Protein AF-A0A9N9P0D8-F1 (afdb_monomer_lite)

Organism: NCBI:txid1348616

Foldseek 3Di:
DDPCVVPDDPPDDPVRVVVVVVVVVVVLLVVLQVVVVVQAQFKFKWAWQAADPVDNQKTWTATPVRAIEIEGFAWAFECEPPDCVVVLVVLVCQQVVVDDDPPDPPPPDPGDTDTDGHGWIWIWHFLDDPSRHTYTYTHYTYDPVSCVVSVRRVGGGDSDPCVVVVSVVVRVVRVD

Sequence (176 aa):
KTHAHRNYIDDIPRDVKIRRLNEIINSFHENAKIRYSQFIGKPQLVLIEGYSKRDSQRLKGISDGGHKIHFDDANVIDCIGVNNNNIDLMMKHLENSSKRNRFNNLFDISQKTTNMKSGDYVLVLPISTTGCSFDAIPLAKMSIAQFNNGKFSEYNINVGDNLHVFIDKYKNVNKI

Secondary structure (DSSP, 8-state):
--HHHHH----S-HHHHHHHHHHHHHHHHHHHHHHHHTTTTS-EEEEEEEEETTEEEEEEEEETT--EEEEE---EEE-TTS-THHHHHHHHHHHHTTS-----S-------EE---TT-EEEEEEEEE-SS-EEEEEEEE--HHHHHHTTGGG-----STTHHHHHHHHHHHTT-

Radius of gyration: 21.27 Å; chains: 1; bounding box: 63×40×57 Å

pLDDT: mean 81.15, std 17.62, range [29.14, 97.88]

Structure (mmCIF, N/CA/C/O backbone):
data_AF-A0A9N9P0D8-F1
#
_entry.id   AF-A0A9N9P0D8-F1
#
loop_
_atom_site.group_PDB
_atom_site.id
_atom_site.type_symbol
_atom_site.label_atom_id
_atom_site.label_alt_id
_atom_site.label_comp_id
_atom_site.label_asym_id
_atom_site.label_entity_id
_atom_site.label_seq_id
_atom_site.pdbx_PDB_ins_code
_atom_site.Cartn_x
_atom_site.Cartn_y
_atom_site.Cartn_z
_atom_site.occupancy
_atom_site.B_iso_or_equiv
_atom_site.auth_seq_id
_atom_site.auth_comp_id
_atom_site.auth_asym_id
_atom_site.auth_atom_id
_atom_site.pdbx_PDB_model_num
ATOM 1 N N . LYS A 1 1 ? 28.168 17.458 -19.787 1.00 60.97 1 LYS A N 1
ATOM 2 C CA . LYS A 1 1 ? 28.770 16.203 -20.318 1.00 60.97 1 LYS A CA 1
ATOM 3 C C . LYS A 1 1 ? 29.564 15.511 -19.217 1.00 60.97 1 LYS A C 1
ATOM 5 O O . LYS A 1 1 ? 30.423 16.168 -18.632 1.00 60.97 1 LYS A O 1
ATOM 10 N N . THR A 1 2 ? 29.251 14.244 -18.936 1.00 85.50 2 THR A N 1
ATOM 11 C CA . THR A 1 2 ? 29.893 13.404 -17.905 1.00 85.50 2 THR A CA 1
ATOM 12 C C . THR A 1 2 ? 31.316 12.990 -18.311 1.00 85.50 2 THR A C 1
ATOM 14 O O . THR A 1 2 ? 31.658 13.077 -19.490 1.00 85.50 2 THR A O 1
ATOM 17 N N . HIS A 1 3 ? 32.145 12.537 -17.359 1.00 87.06 3 HIS A N 1
ATOM 18 C CA . HIS A 1 3 ? 33.495 12.003 -17.632 1.00 87.06 3 HIS A CA 1
ATOM 19 C C . HIS A 1 3 ? 33.453 10.863 -18.658 1.00 87.06 3 HIS A C 1
ATOM 21 O O . HIS A 1 3 ? 34.233 10.851 -19.605 1.00 87.06 3 HIS A O 1
ATOM 27 N N . ALA A 1 4 ? 32.462 9.975 -18.537 1.00 83.62 4 ALA A N 1
ATOM 28 C CA . ALA A 1 4 ? 32.265 8.883 -19.478 1.00 83.62 4 ALA A CA 1
ATOM 29 C C . ALA A 1 4 ? 31.999 9.364 -20.913 1.00 83.62 4 ALA A C 1
ATOM 31 O O . ALA A 1 4 ? 32.589 8.845 -21.848 1.00 83.62 4 ALA A O 1
ATOM 32 N N . HIS A 1 5 ? 31.197 10.421 -21.085 1.00 80.88 5 HIS A N 1
ATOM 33 C CA . HIS A 1 5 ? 30.948 11.018 -22.402 1.00 80.88 5 HIS A CA 1
ATOM 34 C C . HIS A 1 5 ? 32.225 11.626 -23.020 1.00 80.88 5 HIS A C 1
ATOM 36 O O . HIS A 1 5 ? 32.317 11.764 -24.237 1.00 80.88 5 HIS A O 1
ATOM 42 N N . ARG A 1 6 ? 33.190 12.070 -22.207 1.00 87.12 6 ARG A N 1
ATOM 43 C CA . ARG A 1 6 ? 34.440 12.665 -22.712 1.00 87.12 6 ARG A CA 1
ATOM 44 C C . ARG A 1 6 ? 35.487 11.606 -23.058 1.00 87.12 6 ARG A C 1
ATOM 46 O O . ARG A 1 6 ? 36.233 11.815 -24.004 1.00 87.12 6 ARG A O 1
ATOM 53 N N . ASN A 1 7 ? 35.514 10.505 -22.304 1.00 87.38 7 ASN A N 1
ATOM 54 C CA . ASN A 1 7 ? 36.635 9.564 -22.298 1.00 87.38 7 ASN A CA 1
ATOM 55 C C . ASN A 1 7 ? 36.298 8.165 -22.838 1.00 87.38 7 ASN A C 1
ATOM 57 O O . ASN A 1 7 ? 37.217 7.376 -23.034 1.00 87.38 7 ASN A O 1
ATOM 61 N N . TYR A 1 8 ? 35.025 7.850 -23.098 1.00 86.44 8 TYR A N 1
ATOM 62 C CA . TYR A 1 8 ? 34.615 6.563 -23.664 1.00 86.44 8 TYR A CA 1
ATOM 63 C C . TYR A 1 8 ? 33.805 6.743 -24.948 1.00 86.44 8 TYR A C 1
ATOM 65 O O . TYR A 1 8 ? 32.951 7.626 -25.051 1.00 86.44 8 TYR A O 1
ATOM 73 N N . ILE A 1 9 ? 34.081 5.874 -25.920 1.00 84.31 9 ILE A N 1
ATOM 74 C CA . ILE A 1 9 ? 33.326 5.746 -27.167 1.00 84.31 9 ILE A CA 1
ATOM 75 C C . ILE A 1 9 ? 32.178 4.762 -26.905 1.00 84.31 9 ILE A C 1
ATOM 77 O O . ILE A 1 9 ? 32.413 3.683 -26.371 1.00 84.31 9 ILE A O 1
ATOM 81 N N . ASP A 1 10 ? 30.945 5.144 -27.245 1.00 83.88 10 ASP A N 1
ATOM 82 C CA . ASP A 1 10 ? 29.770 4.266 -27.146 1.00 83.88 10 ASP A CA 1
ATOM 83 C C . ASP A 1 10 ? 29.738 3.341 -28.367 1.00 83.88 10 ASP A C 1
ATOM 85 O O . ASP A 1 10 ? 29.397 3.760 -29.473 1.00 83.88 10 ASP A O 1
ATOM 89 N N . ASP A 1 11 ? 30.145 2.095 -28.163 1.00 88.06 11 ASP A N 1
ATOM 90 C CA . ASP A 1 11 ? 30.227 1.037 -29.170 1.00 88.06 11 ASP A CA 1
ATOM 91 C C . ASP A 1 11 ? 28.956 0.175 -29.231 1.00 88.06 11 ASP A C 1
ATOM 93 O O . ASP A 1 11 ? 28.881 -0.775 -30.012 1.00 88.06 11 ASP A O 1
ATOM 97 N N . ILE A 1 12 ? 27.931 0.501 -28.434 1.00 89.75 12 ILE A N 1
ATOM 98 C CA . ILE A 1 12 ? 26.711 -0.296 -28.331 1.00 89.75 12 ILE A CA 1
ATOM 99 C C . ILE A 1 12 ? 25.600 0.327 -29.189 1.00 89.75 12 ILE A C 1
ATOM 101 O O . ILE A 1 12 ? 25.134 1.441 -28.902 1.00 89.75 12 ILE A O 1
ATOM 105 N N . PRO A 1 13 ? 25.076 -0.411 -30.185 1.00 94.88 13 PRO A N 1
ATOM 106 C CA . PRO A 1 13 ? 23.921 0.010 -30.967 1.00 94.88 13 PRO A CA 1
ATOM 107 C C . PRO A 1 13 ? 22.694 0.368 -30.110 1.00 94.88 13 PRO A C 1
ATOM 109 O O . PRO A 1 13 ? 22.470 -0.156 -29.012 1.00 94.88 13 PRO A O 1
ATOM 112 N N . ARG A 1 14 ? 21.871 1.304 -30.600 1.00 92.94 14 ARG A N 1
ATOM 113 C CA . ARG A 1 14 ? 20.717 1.838 -29.852 1.00 92.94 14 ARG A CA 1
ATOM 114 C C . ARG A 1 14 ? 19.658 0.774 -29.556 1.00 92.94 14 ARG A C 1
ATOM 116 O O . ARG A 1 14 ? 19.102 0.765 -28.462 1.00 92.94 14 ARG A O 1
ATOM 123 N N . ASP A 1 15 ? 19.393 -0.106 -30.507 1.00 95.69 15 ASP A N 1
ATOM 124 C CA . ASP A 1 15 ? 18.479 -1.243 -30.387 1.00 95.69 15 ASP A CA 1
ATOM 125 C C . ASP A 1 15 ? 18.920 -2.217 -29.283 1.00 95.69 15 ASP A C 1
ATOM 127 O O . ASP A 1 15 ? 18.101 -2.609 -28.451 1.00 95.69 15 ASP A O 1
ATOM 131 N N . VAL A 1 16 ? 20.223 -2.512 -29.183 1.00 96.38 16 VAL A N 1
ATOM 132 C CA . VAL A 1 16 ? 20.783 -3.348 -28.108 1.00 96.38 16 VAL A CA 1
ATOM 133 C C . VAL A 1 16 ? 20.588 -2.689 -26.742 1.00 96.38 16 VAL A C 1
ATOM 135 O O . VAL A 1 16 ? 20.192 -3.363 -25.789 1.00 96.38 16 VAL A O 1
ATOM 138 N N . LYS A 1 17 ? 20.814 -1.372 -26.634 1.00 94.56 17 LYS A N 1
ATOM 139 C CA . LYS A 1 17 ? 20.576 -0.618 -25.389 1.00 94.56 17 LYS A CA 1
ATOM 140 C C . LYS A 1 17 ? 19.110 -0.662 -24.965 1.00 94.56 17 LYS A C 1
ATOM 142 O O . LYS A 1 17 ? 18.832 -0.919 -23.797 1.00 94.56 17 LYS A O 1
ATOM 147 N N . ILE A 1 18 ? 18.183 -0.454 -25.901 1.00 96.62 18 ILE A N 1
ATOM 148 C CA . ILE A 1 18 ? 16.739 -0.502 -25.626 1.00 96.62 18 ILE A CA 1
ATOM 149 C C . ILE A 1 18 ? 16.321 -1.908 -25.188 1.00 96.62 18 ILE A C 1
ATOM 151 O O . ILE A 1 18 ? 15.629 -2.046 -24.181 1.00 96.62 18 ILE A O 1
ATOM 155 N N . ARG A 1 19 ? 16.776 -2.955 -25.889 1.00 97.88 19 ARG A N 1
ATOM 156 C CA . ARG A 1 19 ? 16.477 -4.345 -25.521 1.00 97.88 19 ARG A CA 1
ATOM 157 C C . ARG A 1 19 ? 16.952 -4.668 -24.102 1.00 97.88 19 ARG A C 1
ATOM 159 O O . ARG A 1 19 ? 16.154 -5.135 -23.298 1.00 97.88 19 ARG A O 1
ATOM 166 N N . ARG A 1 20 ? 18.212 -4.357 -23.771 1.00 97.62 20 ARG A N 1
ATOM 167 C CA . ARG A 1 20 ? 18.775 -4.585 -22.425 1.00 97.62 20 ARG A CA 1
ATOM 168 C C . ARG A 1 20 ? 18.050 -3.786 -21.345 1.00 97.62 20 ARG A C 1
ATOM 170 O O . ARG A 1 20 ? 17.805 -4.304 -20.262 1.00 97.62 20 ARG A O 1
ATOM 177 N N . LEU A 1 21 ? 17.690 -2.534 -21.629 1.00 97.50 21 LEU A N 1
ATOM 178 C CA . LEU A 1 21 ? 16.912 -1.719 -20.698 1.00 97.50 21 LEU A CA 1
ATOM 179 C C . LEU A 1 21 ? 15.558 -2.374 -20.395 1.00 97.50 21 LEU A C 1
ATOM 181 O O . LEU A 1 21 ? 15.180 -2.468 -19.232 1.00 97.50 21 LEU A O 1
ATOM 185 N N . ASN A 1 22 ? 14.862 -2.868 -21.420 1.00 97.62 22 ASN A N 1
ATOM 186 C CA . ASN A 1 22 ? 13.591 -3.567 -21.239 1.00 97.62 22 ASN A CA 1
ATOM 187 C C . ASN A 1 22 ? 13.757 -4.860 -20.427 1.00 97.62 22 ASN A C 1
ATOM 189 O O . ASN A 1 22 ? 12.950 -5.118 -19.540 1.00 97.62 22 ASN A O 1
ATOM 193 N N . GLU A 1 23 ? 14.815 -5.641 -20.668 1.00 97.75 23 GLU A N 1
ATOM 194 C CA . GLU A 1 23 ? 15.136 -6.839 -19.872 1.00 97.75 23 GLU A CA 1
ATOM 195 C C . GLU A 1 23 ? 15.335 -6.499 -18.385 1.00 97.75 23 GLU A C 1
ATOM 197 O O . GLU A 1 23 ? 14.776 -7.167 -17.513 1.00 97.75 23 GLU A O 1
ATOM 202 N N . ILE A 1 24 ? 16.072 -5.422 -18.090 1.00 97.81 24 ILE A N 1
ATOM 203 C CA . ILE A 1 24 ? 16.292 -4.937 -16.720 1.00 97.81 24 ILE A CA 1
ATOM 204 C C . ILE A 1 24 ? 14.977 -4.475 -16.081 1.00 97.81 24 ILE A C 1
ATOM 206 O O . ILE A 1 24 ? 14.696 -4.839 -14.940 1.00 97.81 24 ILE A O 1
ATOM 210 N N . ILE A 1 25 ? 14.159 -3.698 -16.798 1.00 96.38 25 ILE A N 1
ATOM 211 C CA . ILE A 1 25 ? 12.862 -3.213 -16.299 1.00 96.38 25 ILE A CA 1
ATOM 212 C C . ILE A 1 25 ? 11.928 -4.387 -15.993 1.00 96.38 25 ILE A C 1
ATOM 214 O O . ILE A 1 25 ? 11.317 -4.419 -14.925 1.00 96.38 25 ILE A O 1
ATOM 218 N N . ASN A 1 26 ? 11.846 -5.366 -16.894 1.00 95.88 26 ASN A N 1
ATOM 219 C CA . ASN A 1 26 ? 11.017 -6.554 -16.705 1.00 95.88 26 ASN A CA 1
ATOM 220 C C . ASN A 1 26 ? 11.479 -7.350 -15.482 1.00 95.88 26 ASN A C 1
ATOM 222 O O . ASN A 1 26 ? 10.673 -7.633 -14.598 1.00 95.88 26 ASN A O 1
ATOM 226 N N . SER A 1 27 ? 12.788 -7.600 -15.374 1.00 97.00 27 SER A N 1
ATOM 227 C CA . SER A 1 27 ? 13.378 -8.285 -14.219 1.00 97.00 27 SER A CA 1
ATOM 228 C C . SER A 1 27 ? 13.083 -7.538 -12.914 1.00 97.00 27 SER A C 1
ATOM 230 O O . SER A 1 27 ? 12.755 -8.149 -11.896 1.00 97.00 27 SER A O 1
ATOM 232 N N . PHE A 1 28 ? 13.158 -6.204 -12.920 1.00 95.31 28 PHE A N 1
ATOM 233 C CA . PHE A 1 28 ? 12.814 -5.386 -11.759 1.00 95.31 28 PHE A CA 1
ATOM 234 C C . PHE A 1 28 ? 11.337 -5.535 -11.371 1.00 95.31 28 PHE A C 1
ATOM 236 O O . PHE A 1 28 ? 11.043 -5.761 -10.198 1.00 95.31 28 PHE A O 1
ATOM 243 N N . HIS A 1 29 ? 10.408 -5.461 -12.329 1.00 92.75 29 HIS A N 1
ATOM 244 C CA . HIS A 1 29 ? 8.974 -5.597 -12.055 1.00 92.75 29 HIS A CA 1
ATOM 245 C C . HIS A 1 29 ? 8.588 -6.992 -11.555 1.00 92.75 29 HIS A C 1
ATOM 247 O O . HIS A 1 29 ? 7.762 -7.099 -10.648 1.00 92.75 29 HIS A O 1
ATOM 253 N N . GLU A 1 30 ? 9.194 -8.053 -12.088 1.00 93.56 30 GLU A N 1
ATOM 254 C CA . GLU A 1 30 ? 8.983 -9.422 -11.602 1.00 93.56 30 GLU A CA 1
ATOM 255 C C . GLU A 1 30 ? 9.388 -9.554 -10.130 1.00 93.56 30 GLU A C 1
ATOM 257 O O . GLU A 1 30 ? 8.591 -9.983 -9.291 1.00 93.56 30 GLU A O 1
ATOM 262 N N . ASN A 1 31 ? 10.589 -9.085 -9.786 1.00 94.88 31 ASN A N 1
ATOM 263 C CA . ASN A 1 31 ? 11.081 -9.100 -8.409 1.00 94.88 31 ASN A CA 1
ATOM 264 C C . ASN A 1 31 ? 10.254 -8.199 -7.482 1.00 94.88 31 ASN A C 1
ATOM 266 O O . ASN A 1 31 ? 9.947 -8.582 -6.350 1.00 94.88 31 ASN A O 1
ATOM 270 N N . ALA A 1 32 ? 9.853 -7.016 -7.954 1.00 91.44 32 ALA A N 1
ATOM 271 C CA . ALA A 1 32 ? 8.987 -6.114 -7.206 1.00 91.44 32 ALA A CA 1
ATOM 272 C C . ALA A 1 32 ? 7.643 -6.783 -6.899 1.00 91.44 32 ALA A C 1
ATOM 274 O O . ALA A 1 32 ? 7.216 -6.788 -5.748 1.00 91.44 32 ALA A O 1
ATOM 275 N N . LYS A 1 33 ? 7.012 -7.436 -7.879 1.00 90.94 33 LYS A N 1
ATOM 276 C CA . LYS A 1 33 ? 5.742 -8.142 -7.680 1.00 90.94 33 LYS A CA 1
ATOM 277 C C . LYS A 1 33 ? 5.860 -9.255 -6.639 1.00 90.94 33 LYS A C 1
ATOM 279 O O . LYS A 1 33 ? 4.987 -9.360 -5.777 1.00 90.94 33 LYS A O 1
ATOM 284 N N . ILE A 1 34 ? 6.940 -10.040 -6.670 1.00 92.50 34 ILE A N 1
ATOM 285 C CA . ILE A 1 34 ? 7.213 -11.072 -5.656 1.00 92.50 34 ILE A CA 1
ATOM 286 C C . ILE A 1 34 ? 7.326 -10.430 -4.270 1.00 92.50 34 ILE A C 1
ATOM 288 O O . ILE A 1 34 ? 6.645 -10.856 -3.339 1.00 92.50 34 ILE A O 1
ATOM 292 N N . ARG A 1 35 ? 8.126 -9.366 -4.140 1.00 92.88 35 ARG A N 1
ATOM 293 C CA . ARG A 1 35 ? 8.325 -8.659 -2.868 1.00 92.88 35 ARG A CA 1
ATOM 294 C C . ARG A 1 35 ? 7.026 -8.070 -2.327 1.00 92.88 35 ARG A C 1
ATOM 296 O O . ARG A 1 35 ? 6.724 -8.249 -1.155 1.00 92.88 35 ARG A O 1
ATOM 303 N N . TYR A 1 36 ? 6.241 -7.401 -3.167 1.00 92.94 36 TYR A N 1
ATOM 304 C CA . TYR A 1 36 ? 4.953 -6.833 -2.769 1.00 92.94 36 TYR A CA 1
ATOM 305 C C . TYR A 1 36 ? 3.980 -7.927 -2.321 1.00 92.94 36 TYR A C 1
ATOM 307 O O . TYR A 1 36 ? 3.316 -7.777 -1.300 1.00 92.94 36 TYR A O 1
ATOM 315 N N . SER A 1 37 ? 3.949 -9.067 -3.013 1.00 90.38 37 SER A N 1
ATOM 316 C CA . SER A 1 37 ? 3.062 -10.183 -2.658 1.00 90.38 37 SER A CA 1
ATOM 317 C C . SER A 1 37 ? 3.320 -10.729 -1.244 1.00 90.38 37 SER A C 1
ATOM 319 O O . SER A 1 37 ? 2.391 -11.207 -0.606 1.00 90.38 37 SER A O 1
ATOM 321 N N . GLN A 1 38 ? 4.538 -10.590 -0.703 1.00 91.62 38 GLN A N 1
ATOM 322 C CA . GLN A 1 38 ? 4.882 -11.006 0.669 1.00 91.62 38 GLN A CA 1
ATOM 323 C C . GLN A 1 38 ? 4.268 -10.130 1.775 1.00 91.62 38 GLN A C 1
ATOM 325 O O . GLN A 1 38 ? 4.361 -10.487 2.955 1.00 91.62 38 GLN A O 1
ATOM 330 N N . PHE A 1 39 ? 3.708 -8.973 1.416 1.00 91.88 39 PHE A N 1
ATOM 331 C CA . PHE A 1 39 ? 3.036 -8.055 2.338 1.00 91.88 39 PHE A CA 1
ATOM 332 C C . PHE A 1 39 ? 1.515 -8.225 2.355 1.00 91.88 39 PHE A C 1
ATOM 334 O O . PHE A 1 39 ? 0.860 -7.672 3.237 1.00 91.88 39 PHE A O 1
ATOM 341 N N . ILE A 1 40 ? 0.948 -8.979 1.409 1.00 90.88 40 ILE A N 1
ATOM 342 C CA . ILE A 1 40 ? -0.470 -9.343 1.449 1.00 90.88 40 ILE A CA 1
ATOM 343 C C . ILE A 1 40 ? -0.719 -10.157 2.722 1.00 90.88 40 ILE A C 1
ATOM 345 O O . ILE A 1 40 ? 0.070 -11.039 3.058 1.00 90.88 40 ILE A O 1
ATOM 349 N N . GLY A 1 41 ? -1.787 -9.827 3.449 1.00 88.81 41 GLY A N 1
ATOM 350 C CA . GLY A 1 41 ? -2.128 -10.481 4.714 1.00 88.81 41 GLY A CA 1
ATOM 351 C C . GLY A 1 41 ? -1.362 -9.972 5.937 1.00 88.81 41 GLY A C 1
ATOM 352 O O . GLY A 1 41 ? -1.717 -10.327 7.058 1.00 88.81 41 GLY A O 1
ATOM 353 N N . LYS A 1 42 ? -0.360 -9.103 5.765 1.00 91.94 42 LYS A N 1
ATOM 354 C CA . LYS A 1 42 ? 0.378 -8.498 6.882 1.00 91.94 42 LYS A CA 1
ATOM 355 C C . LYS A 1 42 ? -0.173 -7.110 7.196 1.00 91.94 42 LYS A C 1
ATOM 357 O O . LYS A 1 42 ? -0.079 -6.238 6.330 1.00 91.94 42 LYS A O 1
ATOM 362 N N . PRO A 1 43 ? -0.727 -6.869 8.397 1.00 92.50 43 PRO A N 1
ATOM 363 C CA . PRO A 1 43 ? -1.227 -5.551 8.764 1.00 92.50 43 PRO A CA 1
ATOM 364 C C . PRO A 1 43 ? -0.135 -4.477 8.671 1.00 92.50 43 PRO A C 1
ATOM 366 O O . PRO A 1 43 ? 0.999 -4.682 9.107 1.00 92.50 43 PRO A O 1
ATOM 369 N N . GLN A 1 44 ? -0.484 -3.318 8.116 1.00 95.00 44 GLN A N 1
ATOM 370 C CA . GLN A 1 44 ? 0.415 -2.172 7.987 1.00 95.00 44 GLN A CA 1
ATOM 371 C C . GLN A 1 44 ? -0.210 -0.923 8.588 1.00 95.00 44 GLN A C 1
ATOM 373 O O . GLN A 1 44 ? -1.408 -0.678 8.440 1.00 95.00 44 GLN A O 1
ATOM 378 N N . LEU A 1 45 ? 0.619 -0.106 9.230 1.00 96.06 45 LEU A N 1
ATOM 379 C CA . LEU A 1 45 ? 0.221 1.232 9.631 1.00 96.06 45 LEU A CA 1
ATOM 380 C C . LEU A 1 45 ? 0.406 2.191 8.459 1.00 96.06 45 LEU A C 1
ATOM 382 O O . LEU A 1 45 ? 1.468 2.224 7.836 1.00 96.06 45 LEU A O 1
ATOM 386 N N . VAL A 1 46 ? -0.620 2.987 8.184 1.00 97.25 46 VAL A N 1
ATOM 387 C CA . VAL A 1 46 ? -0.651 3.906 7.050 1.00 97.25 46 VAL A CA 1
ATOM 388 C C . VAL A 1 46 ? -0.992 5.306 7.508 1.00 97.25 46 VAL A C 1
ATOM 390 O O . VAL A 1 46 ? -1.984 5.509 8.204 1.00 97.25 46 VAL A O 1
ATOM 393 N N . LEU A 1 47 ? -0.190 6.273 7.070 1.00 97.88 47 LEU A N 1
ATOM 394 C CA . LEU A 1 47 ? -0.523 7.687 7.168 1.00 97.88 47 LEU A CA 1
ATOM 395 C C . LEU A 1 47 ? -1.408 8.080 5.986 1.00 97.88 47 LEU A C 1
ATOM 397 O O . LEU A 1 47 ? -1.013 7.918 4.828 1.00 97.88 47 LEU A O 1
ATOM 401 N N . ILE A 1 48 ? -2.587 8.626 6.271 1.00 97.69 48 ILE A N 1
ATOM 402 C CA . ILE A 1 48 ? -3.515 9.086 5.237 1.00 97.69 48 ILE A CA 1
ATOM 403 C C . ILE A 1 48 ? -3.027 10.406 4.651 1.00 97.69 48 ILE A C 1
ATOM 405 O O . ILE A 1 48 ? -2.887 11.400 5.362 1.00 97.69 48 ILE A O 1
ATOM 409 N N . GLU A 1 49 ? -2.844 10.435 3.334 1.00 96.62 49 GLU A N 1
ATOM 410 C CA . GLU A 1 49 ? -2.497 11.654 2.594 1.00 96.62 49 GLU A CA 1
ATOM 411 C C . GLU A 1 49 ? -3.725 12.381 2.026 1.00 96.62 49 GLU A C 1
ATOM 413 O O . GLU A 1 49 ? -3.638 13.549 1.657 1.00 96.62 49 GLU A O 1
ATOM 418 N N . GLY A 1 50 ? -4.850 11.678 1.874 1.00 96.38 50 GLY A N 1
ATOM 419 C CA . GLY A 1 50 ? -6.103 12.214 1.343 1.00 96.38 50 GLY A CA 1
ATOM 420 C C . GLY A 1 50 ? -6.776 11.253 0.369 1.00 96.38 50 GLY A C 1
ATOM 421 O O . GLY A 1 50 ? -6.463 10.066 0.343 1.00 96.38 50 GLY A O 1
ATOM 422 N N . TYR A 1 51 ? -7.689 11.764 -0.451 1.00 96.38 51 TYR A N 1
ATOM 423 C CA . TYR A 1 51 ? -8.410 10.956 -1.436 1.00 96.38 51 TYR A CA 1
ATOM 424 C C . TYR A 1 51 ? -7.548 10.591 -2.651 1.00 96.38 51 TYR A C 1
ATOM 426 O O . TYR A 1 51 ? -6.616 11.307 -3.044 1.00 96.38 51 TYR A O 1
ATOM 434 N N . SER A 1 52 ? -7.864 9.456 -3.266 1.00 92.44 52 SER A N 1
ATOM 435 C CA . SER A 1 52 ? -7.276 9.040 -4.531 1.00 92.44 52 SER A CA 1
ATOM 436 C C . SER A 1 52 ? -7.684 10.008 -5.639 1.00 92.44 52 SER A C 1
ATOM 438 O O . SER A 1 52 ? -8.848 10.362 -5.792 1.00 92.44 52 SER A O 1
ATOM 440 N N . LYS A 1 53 ? -6.727 10.397 -6.490 1.00 90.31 53 LYS A N 1
ATOM 441 C CA . LYS A 1 53 ? -7.010 11.269 -7.647 1.00 90.31 53 LYS A CA 1
ATOM 442 C C . LYS A 1 53 ? -7.985 10.643 -8.649 1.00 90.31 53 LYS A C 1
ATOM 444 O O . LYS A 1 53 ? -8.559 11.360 -9.457 1.00 90.31 53 LYS A O 1
ATOM 449 N N . ARG A 1 54 ? -8.084 9.311 -8.657 1.00 88.38 54 ARG A N 1
ATOM 450 C CA . ARG A 1 54 ? -8.901 8.546 -9.610 1.00 88.38 54 ARG A CA 1
ATOM 451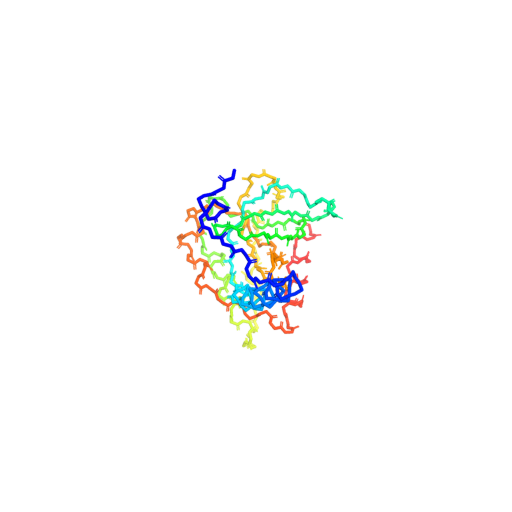 C C . ARG A 1 54 ? -10.278 8.190 -9.058 1.00 88.38 54 ARG A C 1
ATOM 453 O O . ARG A 1 54 ? -11.143 7.839 -9.846 1.00 88.38 54 ARG A O 1
ATOM 460 N N . ASP A 1 55 ? -10.448 8.246 -7.739 1.00 90.25 55 ASP A N 1
ATOM 461 C CA . ASP A 1 55 ? -11.662 7.807 -7.061 1.00 90.25 55 ASP A CA 1
ATOM 462 C C . ASP A 1 55 ? -11.837 8.580 -5.749 1.00 90.25 55 ASP A C 1
ATOM 464 O O . ASP A 1 55 ? -11.050 8.431 -4.813 1.00 90.25 55 ASP A O 1
ATOM 468 N N . SER A 1 56 ? -12.872 9.417 -5.691 1.00 90.62 56 SER A N 1
ATOM 469 C CA . SER A 1 56 ? -13.184 10.242 -4.525 1.00 90.62 56 SER A CA 1
ATOM 470 C C . SER A 1 56 ? -13.794 9.458 -3.363 1.00 90.62 56 SER A C 1
ATOM 472 O O . SER A 1 56 ? -13.938 10.023 -2.289 1.00 90.62 56 SER A O 1
ATOM 474 N N . GLN A 1 57 ? -14.166 8.189 -3.553 1.00 90.12 57 GLN A N 1
ATOM 475 C CA . GLN A 1 57 ? -14.662 7.314 -2.483 1.00 90.12 57 GLN A CA 1
ATOM 476 C C . GLN A 1 57 ? -13.542 6.514 -1.815 1.00 90.12 57 GLN A C 1
ATOM 478 O O . GLN A 1 57 ? -13.783 5.749 -0.881 1.00 90.12 57 GLN A O 1
ATOM 483 N N . ARG A 1 58 ? -12.305 6.668 -2.296 1.00 93.38 58 ARG A N 1
ATOM 484 C CA . ARG A 1 58 ? -11.155 5.919 -1.806 1.00 93.38 58 ARG A CA 1
ATOM 485 C C . ARG A 1 58 ? -10.086 6.845 -1.271 1.00 93.38 58 ARG A C 1
ATOM 487 O O . ARG A 1 58 ? -9.691 7.818 -1.915 1.00 93.38 58 ARG A O 1
ATOM 494 N N . LEU A 1 59 ? -9.567 6.496 -0.107 1.00 96.19 59 LEU A N 1
ATOM 495 C CA . LEU A 1 59 ? -8.423 7.146 0.502 1.00 96.19 59 LEU A CA 1
ATOM 496 C C . LEU A 1 59 ? -7.126 6.526 -0.018 1.00 96.19 59 LEU A C 1
ATOM 498 O O . LEU A 1 59 ? -7.069 5.372 -0.457 1.00 96.19 59 LEU A O 1
ATOM 502 N N . LYS A 1 60 ? -6.067 7.327 0.024 1.00 96.94 60 LYS A N 1
ATOM 503 C CA . LYS A 1 60 ? -4.695 6.911 -0.227 1.00 96.94 60 LYS A CA 1
ATOM 504 C C . LYS A 1 60 ? -3.804 7.300 0.944 1.00 96.94 60 LYS A C 1
ATOM 506 O O . LYS A 1 60 ? -3.980 8.344 1.579 1.00 96.94 60 LYS A O 1
ATOM 511 N N . GLY A 1 61 ? -2.796 6.479 1.173 1.00 97.12 61 GLY A N 1
ATOM 512 C CA . GLY A 1 61 ? -1.783 6.743 2.174 1.00 97.12 61 GLY A CA 1
ATOM 513 C C . GLY A 1 61 ? -0.475 6.033 1.881 1.00 97.12 61 GLY A C 1
ATOM 514 O O . GLY A 1 61 ? -0.349 5.291 0.897 1.00 97.12 61 GLY A O 1
ATOM 515 N N . ILE A 1 62 ? 0.495 6.288 2.751 1.00 97.25 62 ILE A N 1
ATOM 516 C CA . ILE A 1 62 ? 1.824 5.692 2.690 1.00 97.25 62 ILE A CA 1
ATOM 517 C C . ILE A 1 62 ? 2.110 4.896 3.963 1.00 97.25 62 ILE A C 1
ATOM 519 O O . ILE A 1 62 ? 1.788 5.340 5.068 1.00 97.25 62 ILE A O 1
ATOM 523 N N . SER A 1 63 ? 2.682 3.704 3.799 1.00 96.06 63 SER A N 1
ATOM 524 C CA . SER A 1 63 ? 3.180 2.913 4.924 1.00 96.06 63 SER A CA 1
ATOM 525 C C . SER A 1 63 ? 4.545 3.419 5.403 1.00 96.06 63 SER A C 1
ATOM 527 O O . SER A 1 63 ? 5.218 4.190 4.718 1.00 96.06 63 SER A O 1
ATOM 529 N N . ASP A 1 64 ? 4.994 2.917 6.549 1.00 92.38 64 ASP A N 1
ATOM 530 C CA . ASP A 1 64 ? 6.359 3.093 7.066 1.00 92.38 64 ASP A CA 1
ATOM 531 C C . ASP A 1 64 ? 7.462 2.726 6.049 1.00 92.38 64 ASP A C 1
ATOM 533 O O . ASP A 1 64 ? 8.440 3.452 5.887 1.00 92.38 64 ASP A O 1
ATOM 537 N N . GLY A 1 65 ? 7.277 1.635 5.305 1.00 90.56 65 GLY A N 1
ATOM 538 C CA . GLY A 1 65 ? 8.153 1.183 4.223 1.00 90.56 65 GLY A CA 1
ATOM 539 C C . GLY A 1 65 ? 8.036 1.981 2.920 1.00 90.56 65 GLY A C 1
ATOM 540 O O . GLY A 1 65 ? 8.644 1.600 1.921 1.00 90.56 65 GLY A O 1
ATOM 541 N N . GLY A 1 66 ? 7.248 3.058 2.890 1.00 94.62 66 GLY A N 1
ATOM 542 C CA . GLY A 1 66 ? 7.052 3.884 1.699 1.00 94.62 66 GLY A CA 1
ATOM 543 C C . GLY A 1 66 ? 6.085 3.287 0.670 1.00 94.62 66 GLY A C 1
ATOM 544 O O . GLY A 1 66 ? 6.019 3.768 -0.464 1.00 94.62 66 GLY A O 1
ATOM 545 N N . HIS A 1 67 ? 5.336 2.238 1.024 1.00 95.19 67 HIS A N 1
ATOM 546 C CA . HIS A 1 67 ? 4.405 1.603 0.097 1.00 95.19 67 HIS A CA 1
ATOM 547 C C . HIS A 1 67 ? 3.133 2.432 -0.057 1.00 95.19 67 HIS A C 1
ATOM 549 O O . HIS A 1 67 ? 2.544 2.885 0.923 1.00 95.19 67 HIS A O 1
ATOM 555 N N . LYS A 1 68 ? 2.674 2.587 -1.302 1.00 96.19 68 LYS A N 1
ATOM 556 C CA . LYS A 1 68 ? 1.409 3.261 -1.610 1.00 96.19 68 LYS A CA 1
ATOM 557 C C . LYS A 1 68 ? 0.247 2.315 -1.375 1.00 96.19 68 LYS A C 1
ATOM 559 O O . LYS A 1 68 ? 0.209 1.237 -1.971 1.00 96.19 68 LYS A O 1
ATOM 564 N N . ILE A 1 69 ? -0.714 2.739 -0.568 1.00 96.75 69 ILE A N 1
ATOM 565 C CA . ILE A 1 69 ? -1.863 1.918 -0.199 1.00 96.75 69 ILE A CA 1
ATOM 566 C C . ILE A 1 69 ? -3.142 2.706 -0.461 1.00 96.75 69 ILE A C 1
ATOM 568 O O . ILE A 1 69 ? -3.228 3.888 -0.130 1.00 96.75 69 ILE A O 1
ATOM 572 N N . HIS A 1 70 ? -4.117 2.050 -1.083 1.00 95.31 70 HIS A N 1
ATOM 573 C CA . HIS A 1 70 ? -5.438 2.601 -1.362 1.00 95.31 70 HIS A CA 1
ATOM 574 C C . HIS A 1 70 ? -6.486 1.746 -0.665 1.00 95.31 70 HIS A C 1
ATOM 576 O O . HIS A 1 70 ? -6.369 0.524 -0.666 1.00 95.31 70 HIS A O 1
ATOM 582 N N . PHE A 1 71 ? -7.523 2.373 -0.129 1.00 93.44 71 PHE A N 1
ATOM 583 C CA . PHE A 1 71 ? -8.601 1.684 0.577 1.00 93.44 71 PHE A CA 1
ATOM 584 C C . PHE A 1 71 ? -9.881 2.521 0.553 1.00 93.44 71 PHE A C 1
ATOM 586 O O . PHE A 1 71 ? -9.833 3.721 0.279 1.00 93.44 71 PHE A O 1
ATOM 593 N N . ASP A 1 72 ? -11.020 1.881 0.801 1.00 91.50 72 ASP A N 1
ATOM 594 C CA . ASP A 1 72 ? -12.324 2.551 0.834 1.00 91.50 72 ASP A CA 1
ATOM 595 C C . ASP A 1 72 ? -12.389 3.561 1.990 1.00 91.50 72 ASP A C 1
ATOM 597 O O . ASP A 1 72 ? -11.889 3.295 3.087 1.00 91.50 72 ASP A O 1
ATOM 601 N N . ASP A 1 73 ? -13.021 4.711 1.759 1.00 91.12 73 ASP A N 1
ATOM 602 C CA . ASP A 1 73 ? -13.372 5.628 2.840 1.00 91.12 73 ASP A CA 1
ATOM 603 C C . ASP A 1 73 ? -14.563 5.061 3.624 1.00 91.12 73 ASP A C 1
ATOM 605 O O . ASP A 1 73 ? -15.707 5.068 3.166 1.00 91.12 73 ASP A O 1
ATOM 609 N N . ALA A 1 74 ? -14.273 4.487 4.788 1.00 87.25 74 ALA A N 1
ATOM 610 C CA . ALA A 1 74 ? -15.243 3.810 5.634 1.00 87.25 74 ALA A CA 1
ATOM 611 C C . ALA A 1 74 ? -15.027 4.165 7.107 1.00 87.25 74 ALA A C 1
ATOM 613 O O . ALA A 1 74 ? -13.927 4.520 7.535 1.00 87.25 74 ALA A O 1
ATOM 614 N N . ASN A 1 75 ? -16.080 4.012 7.909 1.00 87.31 75 ASN A N 1
ATOM 615 C CA . ASN A 1 75 ? -15.948 4.105 9.356 1.00 87.31 75 ASN A CA 1
ATOM 616 C C . ASN A 1 75 ? -15.133 2.923 9.883 1.00 87.31 75 ASN A C 1
ATOM 618 O O . ASN A 1 75 ? -15.397 1.763 9.553 1.00 87.31 75 ASN A O 1
ATOM 622 N N . VAL A 1 76 ? -14.166 3.239 10.737 1.00 86.12 76 VAL A N 1
ATOM 623 C CA . VAL A 1 76 ? -13.286 2.268 11.385 1.00 86.12 76 VAL A CA 1
ATOM 624 C C . VAL A 1 76 ? -13.380 2.389 12.893 1.00 86.12 76 VAL A C 1
ATOM 626 O O . VAL A 1 76 ? -13.931 3.352 13.429 1.00 86.12 76 VAL A O 1
ATOM 629 N N . ILE A 1 77 ? -12.816 1.411 13.588 1.00 85.81 77 ILE A N 1
ATOM 630 C CA . ILE A 1 77 ? -12.746 1.417 15.044 1.00 85.81 77 ILE A CA 1
ATOM 631 C C . ILE A 1 77 ? -11.801 2.539 15.503 1.00 85.81 77 ILE A C 1
ATOM 633 O O . ILE A 1 77 ? -10.667 2.631 15.024 1.00 85.81 77 ILE A O 1
ATOM 637 N N . ASP A 1 78 ? -12.233 3.367 16.458 1.00 85.69 78 ASP A N 1
ATOM 638 C CA . ASP A 1 78 ? -11.344 4.311 17.136 1.00 85.69 78 ASP A CA 1
ATOM 639 C C . ASP A 1 78 ? -10.587 3.601 18.256 1.00 85.69 78 ASP A C 1
ATOM 641 O O . ASP A 1 78 ? -11.171 3.190 19.260 1.00 85.69 78 ASP A O 1
ATOM 645 N N . CYS A 1 79 ? -9.283 3.421 18.079 1.00 80.81 79 CYS A N 1
ATOM 646 C CA . CYS A 1 79 ? -8.440 2.783 19.084 1.00 80.81 79 CYS A CA 1
ATOM 647 C C . CYS A 1 79 ? -7.522 3.773 19.790 1.00 80.81 79 CYS A C 1
ATOM 649 O O . CYS A 1 79 ? -6.744 3.361 20.648 1.00 80.81 79 CYS A O 1
ATOM 651 N N . ILE A 1 80 ? -7.585 5.066 19.473 1.00 79.06 80 ILE A N 1
ATOM 652 C CA . ILE A 1 80 ? -6.700 6.069 20.065 1.00 79.06 80 ILE A CA 1
ATOM 653 C C . ILE A 1 80 ? -6.969 6.154 21.576 1.00 79.06 80 ILE A C 1
ATOM 655 O O . ILE A 1 80 ? -8.080 6.439 22.010 1.00 79.06 80 ILE A O 1
ATOM 659 N N . GLY A 1 81 ? -5.943 5.888 22.392 1.00 68.50 81 GLY A N 1
ATOM 660 C CA . GLY A 1 81 ? -6.043 5.949 23.857 1.00 68.50 81 GLY A CA 1
ATOM 661 C C . GLY A 1 81 ? -6.756 4.762 24.524 1.00 68.50 81 GLY A C 1
ATOM 662 O O . GLY A 1 81 ? -6.961 4.792 25.735 1.00 68.50 81 GLY A O 1
ATOM 663 N N . VAL A 1 82 ? -7.113 3.715 23.772 1.00 69.44 82 VAL A N 1
ATOM 664 C CA . VAL A 1 82 ? -7.727 2.485 24.301 1.00 69.44 82 VAL A CA 1
ATOM 665 C C . VAL A 1 82 ? -6.653 1.414 24.537 1.00 69.44 82 VAL A C 1
ATOM 667 O O . VAL A 1 82 ? -5.713 1.282 23.751 1.00 69.44 82 VAL A O 1
ATOM 670 N N . ASN A 1 83 ? -6.795 0.626 25.610 1.00 63.50 83 ASN A N 1
ATOM 671 C CA . ASN A 1 83 ? -5.923 -0.522 25.880 1.00 63.50 83 ASN A CA 1
ATOM 672 C C . ASN A 1 83 ? -6.104 -1.608 24.798 1.00 63.50 83 ASN A C 1
ATOM 674 O O . ASN A 1 83 ? -7.219 -2.053 24.528 1.00 63.50 83 ASN A O 1
ATOM 678 N N . ASN A 1 84 ? -4.992 -2.053 24.204 1.00 62.59 84 ASN A N 1
ATOM 679 C CA . ASN A 1 84 ? -4.901 -2.829 22.953 1.00 62.59 84 ASN A CA 1
ATOM 680 C C . ASN A 1 84 ? -5.549 -4.238 22.946 1.00 62.59 84 ASN A C 1
ATOM 682 O O . ASN A 1 84 ? -5.518 -4.910 21.914 1.00 62.59 84 ASN A O 1
ATOM 686 N N . ASN A 1 85 ? -6.138 -4.703 24.052 1.00 63.44 85 ASN A N 1
ATOM 687 C CA . ASN A 1 85 ? -6.542 -6.106 24.232 1.00 63.44 85 ASN A CA 1
ATOM 688 C C . ASN A 1 85 ? -7.571 -6.590 23.191 1.00 63.44 85 ASN A C 1
ATOM 690 O O . ASN A 1 85 ? -7.511 -7.736 22.750 1.00 63.44 85 ASN A O 1
ATOM 694 N N . ASN A 1 86 ? -8.491 -5.722 22.759 1.00 66.62 86 ASN A N 1
ATOM 695 C CA . ASN A 1 86 ? -9.578 -6.123 21.858 1.00 66.62 86 ASN A CA 1
ATOM 696 C C . ASN A 1 86 ? -9.135 -6.238 20.389 1.00 66.62 86 ASN A C 1
ATOM 698 O O . ASN A 1 86 ? -9.622 -7.106 19.669 1.00 66.62 86 ASN A O 1
ATOM 702 N N . ILE A 1 87 ? -8.202 -5.392 19.939 1.00 73.00 87 ILE A N 1
ATOM 703 C CA . ILE A 1 87 ? -7.676 -5.435 18.562 1.00 73.00 87 ILE A CA 1
ATOM 704 C C . ILE A 1 87 ? -6.745 -6.630 18.407 1.00 73.00 87 ILE A C 1
ATOM 706 O O . ILE A 1 87 ? -6.791 -7.324 17.400 1.00 73.00 87 ILE A O 1
ATOM 710 N N . ASP A 1 88 ? -5.921 -6.893 19.417 1.00 75.12 88 ASP A N 1
ATOM 711 C CA . ASP A 1 88 ? -5.047 -8.061 19.440 1.00 75.12 88 ASP A CA 1
ATOM 712 C C . ASP A 1 88 ? -5.867 -9.360 19.350 1.00 75.12 88 ASP A C 1
ATOM 714 O O . ASP A 1 88 ? -5.588 -10.233 18.528 1.00 75.12 88 ASP A O 1
ATOM 718 N N . LEU A 1 89 ? -6.966 -9.445 20.110 1.00 72.75 89 LEU A N 1
ATOM 719 C CA . LEU A 1 89 ? -7.909 -10.559 20.023 1.00 72.75 89 LEU A CA 1
ATOM 720 C C . LEU A 1 89 ? -8.567 -10.661 18.637 1.00 72.75 89 LEU A C 1
ATOM 722 O O . LEU A 1 89 ? -8.722 -11.764 18.108 1.00 72.75 89 LEU A O 1
ATOM 726 N N . MET A 1 90 ? -8.922 -9.524 18.031 1.00 72.75 90 MET A N 1
ATOM 727 C CA . MET A 1 90 ? -9.465 -9.463 16.673 1.00 72.75 90 MET A CA 1
ATOM 728 C C . MET A 1 90 ? -8.464 -10.001 15.642 1.00 72.75 90 MET A C 1
ATOM 730 O O . MET A 1 90 ? -8.828 -10.817 14.798 1.00 72.75 90 MET A O 1
ATOM 734 N N . MET A 1 91 ? -7.199 -9.592 15.731 1.00 76.12 91 MET A N 1
ATOM 735 C CA . MET A 1 91 ? -6.132 -10.017 14.819 1.00 76.12 91 MET A CA 1
ATOM 736 C C . MET A 1 91 ? -5.822 -11.502 14.955 1.00 76.12 91 MET A C 1
ATOM 738 O O . MET A 1 91 ? -5.769 -12.216 13.956 1.00 76.12 91 MET A O 1
ATOM 742 N N . LYS A 1 92 ? -5.732 -12.004 16.190 1.00 76.50 92 LYS A N 1
ATOM 743 C CA . LYS A 1 92 ? -5.601 -13.442 16.464 1.00 76.50 92 LYS A CA 1
ATOM 744 C C . LYS A 1 92 ? -6.767 -14.232 15.894 1.00 76.50 92 LYS A C 1
ATOM 746 O O . LYS A 1 92 ? -6.576 -15.340 15.396 1.00 76.50 92 LYS A O 1
ATOM 751 N N . HIS A 1 93 ? -7.985 -13.699 15.964 1.00 69.81 93 HIS A N 1
ATOM 752 C CA . HIS A 1 93 ? -9.118 -14.360 15.337 1.00 69.81 93 HIS A CA 1
ATOM 753 C C . HIS A 1 93 ? -8.980 -14.388 13.812 1.00 69.81 93 HIS A C 1
ATOM 755 O O . HIS A 1 93 ? -9.134 -15.461 13.223 1.00 69.81 93 HIS A O 1
ATOM 761 N N . LEU A 1 94 ? -8.669 -13.245 13.195 1.00 71.00 94 LEU A N 1
ATOM 762 C CA . LEU A 1 94 ? -8.460 -13.124 11.752 1.00 71.00 94 LEU A CA 1
ATOM 763 C C . LEU A 1 94 ? -7.421 -14.134 11.255 1.00 71.00 94 LEU A C 1
ATOM 765 O O . LEU A 1 94 ? -7.679 -14.856 10.297 1.00 71.00 94 LEU A O 1
ATOM 769 N N . GLU A 1 95 ? -6.303 -14.270 11.959 1.00 73.94 95 GLU A N 1
ATOM 770 C CA . GLU A 1 95 ? -5.251 -15.240 11.651 1.00 73.94 95 GLU A CA 1
ATOM 771 C C . GLU A 1 95 ? -5.730 -16.702 11.771 1.00 73.94 95 GLU A C 1
ATOM 773 O O . GLU A 1 95 ? -5.432 -17.541 10.921 1.00 73.94 95 GLU A O 1
ATOM 778 N N . ASN A 1 96 ? -6.545 -17.017 12.784 1.00 68.50 96 ASN A N 1
ATOM 779 C CA . ASN A 1 96 ? -7.026 -18.378 13.051 1.00 68.50 96 ASN A CA 1
ATOM 780 C C . ASN A 1 96 ? -8.303 -18.783 12.287 1.00 68.50 96 ASN A C 1
ATOM 782 O O . ASN A 1 96 ? -8.713 -19.944 12.363 1.00 68.50 96 ASN A O 1
ATOM 786 N N . SER A 1 97 ? -8.939 -17.866 11.553 1.00 58.91 97 SER A N 1
ATOM 787 C CA . SER A 1 97 ? -10.257 -18.037 10.912 1.00 58.91 97 SER A CA 1
ATOM 788 C C . SER A 1 97 ? -10.343 -19.156 9.852 1.00 58.91 97 SER A C 1
ATOM 790 O O . SER A 1 97 ? -11.439 -19.572 9.483 1.00 58.91 97 SER A O 1
ATOM 792 N N . SER A 1 98 ? -9.215 -19.755 9.446 1.00 52.00 98 SER A N 1
ATOM 793 C CA . SER A 1 98 ? -9.190 -21.006 8.661 1.00 52.00 98 SER A CA 1
ATOM 794 C C . SER A 1 98 ? -9.618 -22.260 9.452 1.00 52.00 98 SER A C 1
ATOM 796 O O . SER A 1 98 ? -9.897 -23.301 8.856 1.00 52.00 98 SER A O 1
ATOM 798 N N . LYS A 1 99 ? -9.701 -22.202 10.789 1.00 46.44 99 LYS A N 1
ATOM 799 C CA . LYS A 1 99 ? -10.186 -23.301 11.641 1.00 46.44 99 LYS A CA 1
ATOM 800 C C . LYS A 1 99 ? -11.613 -22.986 12.088 1.00 46.44 99 LYS A C 1
ATOM 802 O O . LYS A 1 99 ? -11.823 -22.026 12.819 1.00 46.44 99 LYS A O 1
ATOM 807 N N . ARG A 1 100 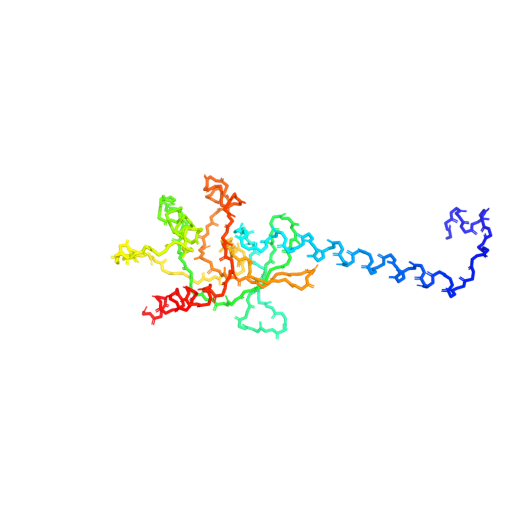? -12.590 -23.799 11.655 1.00 43.00 100 ARG A N 1
ATOM 808 C CA . ARG A 1 100 ? -13.999 -23.769 12.101 1.00 43.00 100 ARG A CA 1
ATOM 809 C C . ARG A 1 100 ? -14.084 -23.595 13.623 1.00 43.00 100 ARG A C 1
ATOM 811 O O . ARG A 1 100 ? -14.020 -24.577 14.351 1.00 43.00 100 ARG A O 1
ATOM 818 N N . ASN A 1 101 ? -14.272 -22.370 14.094 1.00 40.75 101 ASN A N 1
ATOM 819 C CA . ASN A 1 101 ? -14.632 -22.088 15.473 1.00 40.75 101 ASN A CA 1
ATOM 820 C C . ASN A 1 101 ? -15.840 -21.163 15.458 1.00 40.75 101 ASN A C 1
ATOM 822 O O . ASN A 1 101 ? -15.815 -20.089 14.860 1.00 40.75 101 ASN A O 1
ATOM 826 N N . ARG A 1 102 ? -16.920 -21.632 16.089 1.00 43.56 102 ARG A N 1
ATOM 827 C CA . ARG A 1 102 ? -18.123 -20.848 16.356 1.00 43.56 102 ARG A CA 1
ATOM 828 C C . ARG A 1 102 ? -17.707 -19.647 17.196 1.00 43.56 102 ARG A C 1
ATOM 830 O O . ARG A 1 102 ? -17.438 -19.792 18.385 1.00 43.56 102 ARG A O 1
ATOM 837 N N . PHE A 1 103 ? -17.631 -18.477 16.578 1.00 43.09 103 PHE A N 1
ATOM 838 C CA . PHE A 1 103 ? -17.543 -17.238 17.330 1.00 43.09 103 PHE A CA 1
ATOM 839 C C . PHE A 1 103 ? -18.917 -16.967 17.922 1.00 43.09 103 PHE A C 1
ATOM 841 O O . PHE A 1 103 ? -19.827 -16.527 17.224 1.00 43.09 103 PHE A O 1
ATOM 848 N N . ASN A 1 104 ? -19.065 -17.280 19.208 1.00 41.97 104 ASN A N 1
ATOM 849 C CA . ASN A 1 104 ? -20.129 -16.692 20.004 1.00 41.97 104 ASN A CA 1
ATOM 850 C C . ASN A 1 104 ? -19.925 -15.173 19.983 1.00 41.97 104 ASN A C 1
ATOM 852 O O . ASN A 1 104 ? -18.791 -14.701 20.092 1.00 41.97 104 ASN A O 1
ATOM 856 N N . ASN A 1 105 ? -21.023 -14.445 19.791 1.00 45.25 105 ASN A N 1
ATOM 857 C CA . ASN A 1 105 ? -21.128 -12.989 19.714 1.00 45.25 105 ASN A CA 1
ATOM 858 C C . ASN A 1 105 ? -20.557 -12.293 20.967 1.00 45.25 105 ASN A C 1
ATOM 860 O O . ASN A 1 105 ? -21.304 -11.839 21.822 1.00 45.25 105 ASN A O 1
ATOM 864 N N . LEU A 1 106 ? -19.231 -12.235 21.089 1.00 41.69 106 LEU A N 1
ATOM 865 C CA . LEU A 1 106 ? -18.515 -11.537 22.163 1.00 41.69 106 LEU A CA 1
ATOM 866 C C . LEU A 1 106 ? -17.632 -10.399 21.626 1.00 41.69 106 LEU A C 1
ATOM 868 O O . LEU A 1 106 ? -16.860 -9.800 22.362 1.00 41.69 106 LEU A O 1
ATOM 872 N N . PHE A 1 107 ? -17.776 -10.076 20.340 1.00 48.44 107 PHE A N 1
ATOM 873 C CA . PHE A 1 107 ? -17.375 -8.786 19.781 1.00 48.44 107 PHE A CA 1
ATOM 874 C C . PHE A 1 107 ? -18.583 -7.843 19.775 1.00 48.44 107 PHE A C 1
ATOM 876 O O . PHE A 1 107 ? -18.873 -7.188 18.782 1.00 48.44 107 PHE A O 1
ATOM 883 N N . ASP A 1 108 ? -19.303 -7.793 20.895 1.00 45.72 108 ASP A N 1
ATOM 884 C CA . ASP A 1 108 ? -20.302 -6.759 21.163 1.00 45.72 108 ASP A CA 1
ATOM 885 C C . ASP A 1 108 ? -19.550 -5.535 21.684 1.00 45.72 108 ASP A C 1
ATOM 887 O O . ASP A 1 108 ? -19.616 -5.145 22.852 1.00 45.72 108 ASP A O 1
ATOM 891 N N . ILE A 1 109 ? -18.668 -5.004 20.837 1.00 49.56 109 ILE A N 1
ATOM 892 C CA . ILE A 1 109 ? -17.914 -3.835 21.223 1.00 49.56 109 ILE A CA 1
ATOM 893 C C . ILE A 1 109 ? -18.798 -2.639 20.919 1.00 49.56 109 ILE A C 1
ATOM 895 O O . ILE A 1 109 ? -18.977 -2.258 19.767 1.00 49.56 109 ILE A O 1
ATOM 899 N N . SER A 1 110 ? -19.278 -2.000 21.983 1.00 51.97 110 SER A N 1
ATOM 900 C CA . SER A 1 110 ? -19.605 -0.571 22.033 1.00 51.97 110 SER A CA 1
ATOM 901 C C . SER A 1 110 ? -18.348 0.269 21.703 1.00 51.97 110 SER A C 1
ATOM 903 O O . SER A 1 110 ? -17.927 1.143 22.464 1.00 51.97 110 SER A O 1
ATOM 905 N N . GLN A 1 111 ? -17.656 -0.051 20.611 1.00 63.75 111 GLN A N 1
ATOM 906 C CA . GLN A 1 111 ? -16.462 0.629 20.156 1.00 63.75 111 GLN A CA 1
ATOM 907 C C . GLN A 1 111 ? -16.938 1.801 19.330 1.00 63.75 111 GLN A C 1
ATOM 909 O O . GLN A 1 111 ? -17.663 1.645 18.351 1.00 63.75 111 GLN A O 1
ATOM 914 N N . LYS A 1 112 ? -16.531 2.991 19.756 1.00 74.19 112 LYS A N 1
ATOM 915 C CA . LYS A 1 112 ? -16.798 4.211 19.020 1.00 74.19 112 LYS A CA 1
ATOM 916 C C . LYS A 1 112 ? -16.193 4.066 17.624 1.00 74.19 112 LYS A C 1
ATOM 918 O O . LYS A 1 112 ? -14.975 3.962 17.477 1.00 74.19 112 LYS A O 1
ATOM 923 N N . THR A 1 113 ? -17.044 4.033 16.609 1.00 81.69 113 THR A N 1
ATOM 924 C CA . THR A 1 113 ? -16.603 4.139 15.224 1.00 81.69 113 THR A CA 1
ATOM 925 C C . THR A 1 113 ? -16.259 5.587 14.922 1.00 81.69 113 THR A C 1
ATOM 927 O O . THR A 1 113 ? -16.818 6.524 15.498 1.00 81.69 113 THR A O 1
ATOM 930 N N . THR A 1 114 ? -15.325 5.785 14.012 1.00 87.31 114 THR A N 1
ATOM 931 C CA . THR A 1 114 ? -14.801 7.103 13.683 1.00 87.31 114 THR A CA 1
ATOM 932 C C . THR A 1 114 ? -14.451 7.163 12.208 1.00 87.31 114 THR A C 1
ATOM 934 O O . THR A 1 114 ? -14.109 6.152 11.587 1.00 87.31 114 THR A O 1
ATOM 937 N N . ASN A 1 115 ? -14.552 8.364 11.652 1.00 91.19 115 ASN A N 1
ATOM 938 C CA . ASN A 1 115 ? -14.169 8.619 10.278 1.00 91.19 115 ASN A CA 1
ATOM 939 C C . ASN A 1 115 ? -12.649 8.773 10.159 1.00 91.19 115 ASN A C 1
ATOM 941 O O . ASN A 1 115 ? -11.932 9.109 11.112 1.00 91.19 115 ASN A O 1
ATOM 945 N N . MET A 1 116 ? -12.152 8.523 8.956 1.00 93.12 116 MET A N 1
ATOM 946 C CA . MET A 1 116 ? -10.749 8.684 8.614 1.00 93.12 116 MET A CA 1
ATOM 947 C C . MET A 1 116 ? -10.550 10.023 7.903 1.00 93.12 116 MET A C 1
ATOM 949 O O . MET A 1 116 ? -11.337 10.400 7.040 1.00 93.12 116 MET A O 1
ATOM 953 N N . LYS A 1 117 ? -9.494 10.762 8.250 1.00 93.88 117 LYS A N 1
ATOM 954 C CA . LYS A 1 117 ? -9.115 11.999 7.552 1.00 93.88 117 LYS A CA 1
ATOM 955 C C . LYS A 1 117 ? -7.624 12.020 7.245 1.00 93.88 117 LYS A C 1
ATOM 957 O O . LYS A 1 117 ? -6.833 11.279 7.825 1.00 93.88 117 LYS A O 1
ATOM 962 N N . SER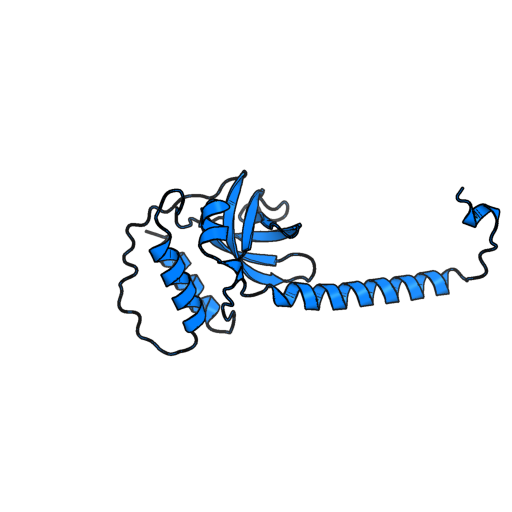 A 1 118 ? -7.238 12.916 6.342 1.00 95.69 118 SER A N 1
ATOM 963 C CA . SER A 1 118 ? -5.828 13.193 6.069 1.00 95.69 118 SER A CA 1
ATOM 964 C C . SER A 1 118 ? -5.079 13.547 7.356 1.00 95.69 118 SER A C 1
ATOM 966 O O . SER A 1 118 ? -5.566 14.339 8.163 1.00 95.69 118 SER A O 1
ATOM 968 N N . GLY A 1 119 ? -3.888 12.976 7.521 1.00 95.06 119 GLY A N 1
ATOM 969 C CA . GLY A 1 119 ? -3.048 13.124 8.709 1.00 95.06 119 GLY A CA 1
ATOM 970 C C . GLY A 1 119 ? -3.278 12.072 9.797 1.00 95.06 119 GLY A C 1
ATOM 971 O O . GLY A 1 119 ? -2.470 11.990 10.719 1.00 95.06 119 GLY A O 1
ATOM 972 N N . ASP A 1 120 ? -4.327 11.251 9.698 1.00 95.56 120 ASP A N 1
ATOM 973 C CA . ASP A 1 120 ? -4.537 10.152 10.639 1.00 95.56 120 ASP A CA 1
ATOM 974 C C . ASP A 1 120 ? -3.670 8.934 10.291 1.00 95.56 120 ASP A C 1
ATOM 976 O O . ASP A 1 120 ? -3.395 8.651 9.120 1.00 95.56 120 ASP A O 1
ATOM 980 N N . TYR A 1 121 ? -3.300 8.179 11.327 1.00 95.81 121 TYR A N 1
ATOM 981 C CA . TYR A 1 121 ? -2.707 6.853 11.193 1.00 95.81 121 TYR A CA 1
ATOM 982 C C . TYR A 1 121 ? -3.787 5.778 11.306 1.00 95.81 121 TYR A C 1
ATOM 984 O O . TYR A 1 121 ? -4.558 5.738 12.271 1.00 95.81 121 TYR A O 1
ATOM 992 N N . VAL A 1 122 ? -3.829 4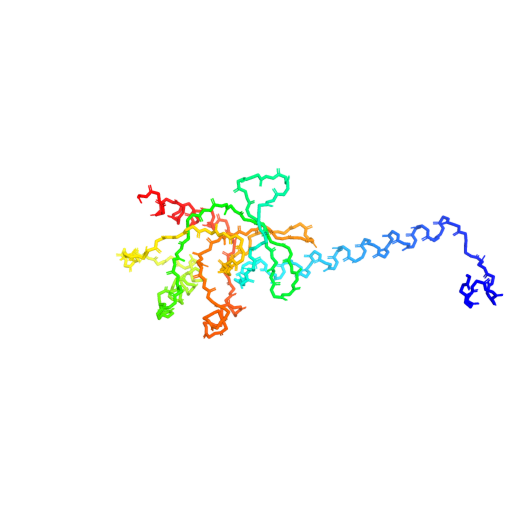.897 10.312 1.00 95.06 122 VAL A N 1
ATOM 993 C CA . VAL A 1 122 ? -4.817 3.825 10.204 1.00 95.06 122 VAL A CA 1
ATOM 994 C C . VAL A 1 122 ? -4.112 2.501 9.987 1.00 95.06 122 VAL A C 1
ATOM 996 O O . VAL A 1 122 ? -3.223 2.379 9.147 1.00 95.06 122 VAL A O 1
ATOM 999 N N . LEU A 1 123 ? -4.523 1.501 10.756 1.00 93.56 123 LEU A N 1
ATOM 1000 C CA . LEU A 1 123 ? -4.154 0.119 10.534 1.00 93.56 123 LEU A CA 1
ATOM 1001 C C . LEU A 1 123 ? -4.979 -0.437 9.382 1.00 93.56 123 LEU A C 1
ATOM 1003 O O . LEU A 1 123 ? -6.210 -0.468 9.447 1.00 93.56 123 LEU A O 1
ATOM 1007 N N . VAL A 1 124 ? -4.290 -0.898 8.348 1.00 92.94 124 VAL A N 1
ATOM 1008 C CA . VAL A 1 124 ? -4.905 -1.488 7.164 1.00 92.94 124 VAL A CA 1
ATOM 1009 C C . VAL A 1 124 ? -4.367 -2.891 6.931 1.00 92.94 124 VAL A C 1
ATOM 1011 O O . VAL A 1 124 ? -3.239 -3.215 7.305 1.00 92.94 124 VAL A O 1
ATOM 1014 N N . LEU A 1 125 ? -5.170 -3.719 6.275 1.00 91.75 125 LEU A N 1
ATOM 1015 C CA . LEU A 1 125 ? -4.781 -5.048 5.827 1.00 91.75 125 LEU A CA 1
ATOM 1016 C C . LEU A 1 125 ? -4.684 -5.070 4.298 1.00 91.75 125 LEU A C 1
ATOM 1018 O O . LEU A 1 125 ? -5.722 -4.994 3.638 1.00 91.75 125 LEU A O 1
ATOM 1022 N N . PRO A 1 126 ? -3.476 -5.167 3.717 1.00 92.56 126 PRO A N 1
ATOM 1023 C CA . PRO A 1 126 ? -3.302 -5.362 2.284 1.00 92.56 126 PRO A CA 1
ATOM 1024 C C . PRO A 1 126 ? -3.935 -6.681 1.825 1.00 92.56 126 PRO A C 1
ATOM 1026 O O . PRO A 1 126 ? -3.592 -7.750 2.336 1.00 92.56 126 PRO A O 1
ATOM 1029 N N . ILE A 1 127 ? -4.833 -6.599 0.843 1.00 89.69 127 ILE A N 1
ATOM 1030 C CA . ILE A 1 127 ? -5.564 -7.748 0.284 1.00 89.69 127 ILE A CA 1
ATOM 1031 C C . ILE A 1 127 ? -5.109 -8.102 -1.128 1.00 89.69 127 ILE A C 1
ATOM 1033 O O . ILE A 1 127 ? -5.146 -9.263 -1.523 1.00 89.69 127 ILE A O 1
ATOM 1037 N N . SER A 1 128 ? -4.652 -7.116 -1.898 1.00 89.38 128 SER A N 1
ATOM 1038 C CA . SER A 1 128 ? -4.142 -7.338 -3.246 1.00 89.38 128 SER A CA 1
ATOM 1039 C C . SER A 1 128 ? -3.052 -6.329 -3.592 1.00 89.38 128 SER A C 1
ATOM 1041 O O . SER A 1 128 ? -2.884 -5.298 -2.933 1.00 89.38 128 SER A O 1
ATOM 1043 N N . THR A 1 129 ? -2.266 -6.635 -4.624 1.00 90.81 129 THR A N 1
ATOM 1044 C CA . THR A 1 129 ? -1.197 -5.756 -5.097 1.00 90.81 129 THR A CA 1
ATOM 1045 C C . THR A 1 129 ? -1.135 -5.695 -6.614 1.00 90.81 129 THR A C 1
ATOM 1047 O O . THR A 1 129 ? -1.356 -6.683 -7.311 1.00 90.81 129 THR A O 1
ATOM 1050 N N . THR A 1 130 ? -0.757 -4.526 -7.123 1.00 85.88 130 THR A N 1
ATOM 1051 C CA . THR A 1 130 ? -0.402 -4.311 -8.532 1.00 85.88 130 THR A CA 1
ATOM 1052 C C . THR A 1 130 ? 1.102 -4.472 -8.789 1.00 85.88 130 THR A C 1
ATOM 1054 O O . THR A 1 130 ? 1.540 -4.330 -9.926 1.00 85.88 130 THR A O 1
ATOM 1057 N N . GLY A 1 131 ? 1.906 -4.731 -7.748 1.00 84.38 131 GLY A N 1
ATOM 1058 C CA . GLY A 1 131 ? 3.376 -4.732 -7.794 1.00 84.38 131 GLY A CA 1
ATOM 1059 C C . GLY A 1 131 ? 4.023 -3.363 -7.540 1.00 84.38 131 GLY A C 1
ATOM 1060 O O . GLY A 1 131 ? 5.235 -3.291 -7.365 1.00 84.38 131 GLY A O 1
ATOM 1061 N N . CYS A 1 132 ? 3.222 -2.293 -7.475 1.00 89.69 132 CYS A N 1
ATOM 1062 C CA . CYS A 1 132 ? 3.677 -0.924 -7.178 1.00 89.69 132 CYS A CA 1
ATOM 1063 C C . CYS A 1 132 ? 2.820 -0.217 -6.113 1.00 89.69 132 CYS A C 1
ATOM 1065 O O . CYS A 1 132 ? 3.140 0.889 -5.671 1.00 89.69 132 CYS A O 1
ATOM 1067 N N . SER A 1 133 ? 1.692 -0.817 -5.741 1.00 93.88 133 SER A N 1
ATOM 1068 C CA . SER A 1 133 ? 0.782 -0.338 -4.707 1.00 93.88 133 SER A CA 1
ATOM 1069 C C . SER A 1 133 ? -0.045 -1.495 -4.160 1.00 93.88 133 SER A C 1
ATOM 1071 O O . SER A 1 133 ? -0.135 -2.555 -4.789 1.00 93.88 133 SER A O 1
ATOM 1073 N N . PHE A 1 134 ? -0.695 -1.268 -3.026 1.00 94.44 134 PHE A N 1
ATOM 1074 C CA . PHE A 1 134 ? -1.659 -2.194 -2.447 1.00 94.44 134 PHE A CA 1
ATOM 1075 C C . PHE A 1 134 ? -3.077 -1.643 -2.518 1.00 94.44 134 PHE A C 1
ATOM 1077 O O . PHE A 1 134 ? -3.297 -0.431 -2.404 1.00 94.44 134 PHE A O 1
ATOM 1084 N N . ASP A 1 135 ? -4.015 -2.564 -2.688 1.00 92.19 135 ASP A N 1
ATOM 1085 C CA . ASP A 1 135 ? -5.395 -2.395 -2.265 1.00 92.19 135 ASP A CA 1
ATOM 1086 C C . ASP A 1 135 ? -5.537 -3.038 -0.883 1.00 92.19 135 ASP A C 1
ATOM 1088 O O . ASP A 1 135 ? -5.003 -4.129 -0.638 1.00 92.19 135 ASP A O 1
ATOM 1092 N N . ALA A 1 136 ? -6.187 -2.342 0.037 1.00 91.81 136 ALA A N 1
ATOM 1093 C CA . ALA A 1 136 ? -6.245 -2.724 1.433 1.00 91.81 136 ALA A CA 1
ATOM 1094 C C . ALA A 1 136 ? -7.607 -2.430 2.052 1.00 91.81 136 ALA A C 1
ATOM 1096 O O . ALA A 1 136 ? -8.430 -1.686 1.520 1.00 91.81 136 ALA A O 1
ATOM 1097 N N . ILE A 1 137 ? -7.809 -3.005 3.231 1.00 89.06 137 ILE A N 1
ATOM 1098 C CA . ILE A 1 137 ? -9.017 -2.829 4.027 1.00 89.06 137 ILE A CA 1
ATOM 1099 C C . ILE A 1 137 ? -8.654 -2.081 5.295 1.00 89.06 137 ILE A C 1
ATOM 1101 O O . ILE A 1 137 ? -7.729 -2.507 5.993 1.00 89.06 137 ILE A O 1
ATOM 1105 N N . PRO A 1 138 ? -9.350 -0.983 5.611 1.00 91.00 138 PRO A N 1
ATOM 1106 C CA . PRO A 1 138 ? -9.070 -0.228 6.812 1.00 91.00 138 PRO A CA 1
ATOM 1107 C C . PRO A 1 138 ? -9.728 -0.922 8.011 1.00 91.00 138 PRO A C 1
ATOM 1109 O O . PRO A 1 138 ? -10.879 -1.351 7.941 1.00 91.00 138 PRO A O 1
ATOM 1112 N N . LEU A 1 139 ? -8.981 -1.073 9.106 1.00 87.25 139 LEU A N 1
ATOM 1113 C CA . LEU A 1 139 ? -9.433 -1.802 10.295 1.00 87.25 139 LEU A CA 1
ATOM 1114 C C . LEU A 1 139 ? -9.687 -0.861 11.474 1.00 87.25 139 LEU A C 1
ATOM 1116 O O . LEU A 1 139 ? -10.755 -0.898 12.084 1.00 87.25 139 LEU A O 1
ATOM 1120 N N . ALA A 1 140 ? -8.710 -0.014 11.802 1.00 89.00 140 ALA A N 1
ATOM 1121 C CA . ALA A 1 140 ? -8.774 0.830 12.992 1.00 89.00 140 ALA A CA 1
ATOM 1122 C C . ALA A 1 140 ? -7.874 2.064 12.889 1.00 89.00 140 ALA A C 1
ATOM 1124 O O . ALA A 1 140 ? -6.784 1.996 12.321 1.00 89.00 140 ALA A O 1
ATOM 1125 N N . LYS A 1 141 ? -8.279 3.171 13.516 1.00 91.38 141 LYS A N 1
ATOM 1126 C CA . LYS A 1 141 ? -7.393 4.313 13.785 1.00 91.38 141 LYS A CA 1
ATOM 1127 C C . LYS A 1 141 ? -6.560 4.035 15.019 1.00 91.38 141 LYS A C 1
ATOM 1129 O O . LYS A 1 141 ? -7.111 3.714 16.068 1.00 91.38 141 LYS A O 1
ATOM 1134 N N . MET A 1 142 ? -5.247 4.199 14.919 1.00 89.06 142 MET A N 1
ATOM 1135 C CA . MET A 1 142 ? -4.344 3.999 16.052 1.00 89.06 142 MET A CA 1
ATOM 1136 C C . MET A 1 142 ? -3.069 4.815 15.909 1.00 89.06 142 MET A C 1
ATOM 1138 O O . MET A 1 142 ? -2.650 5.157 14.808 1.00 89.06 142 MET A O 1
ATOM 1142 N N . SER A 1 143 ? -2.428 5.109 17.036 1.00 90.94 143 SER A N 1
ATOM 1143 C CA . SER A 1 143 ? -1.120 5.764 17.043 1.00 90.94 143 SER A CA 1
ATOM 1144 C C . SER A 1 143 ? 0.009 4.807 16.641 1.00 90.94 143 SER A C 1
ATOM 1146 O O . SER A 1 143 ? -0.094 3.591 16.813 1.00 90.94 143 SER A O 1
ATOM 1148 N N . ILE A 1 144 ? 1.138 5.367 16.195 1.00 91.19 144 ILE A N 1
ATOM 1149 C CA . ILE A 1 144 ? 2.371 4.607 15.913 1.00 91.19 144 ILE A CA 1
ATOM 1150 C C . ILE A 1 144 ? 2.814 3.788 17.135 1.00 91.19 144 ILE A C 1
ATOM 1152 O O . ILE A 1 144 ? 3.202 2.629 17.005 1.00 91.19 144 ILE A O 1
ATOM 1156 N N . ALA A 1 145 ? 2.722 4.369 18.335 1.00 89.88 145 ALA A N 1
ATOM 1157 C CA . ALA A 1 145 ? 3.099 3.690 19.572 1.00 89.88 145 ALA A CA 1
ATOM 1158 C C . ALA A 1 145 ? 2.229 2.450 19.829 1.00 89.88 145 ALA A C 1
ATOM 1160 O O . ALA A 1 145 ? 2.745 1.388 20.169 1.00 89.88 145 ALA A O 1
ATOM 1161 N N . GLN A 1 146 ? 0.915 2.561 19.617 1.00 88.00 146 GLN A N 1
ATOM 1162 C CA . GLN A 1 146 ? -0.001 1.428 19.751 1.00 88.00 146 GLN A CA 1
ATOM 1163 C C . GLN A 1 146 ? 0.285 0.345 18.717 1.00 88.00 146 GLN A C 1
ATOM 1165 O O . GLN A 1 146 ? 0.280 -0.832 19.072 1.00 88.00 146 GLN A O 1
ATOM 1170 N N . PHE A 1 147 ? 0.587 0.740 17.478 1.00 90.25 147 PHE A N 1
ATOM 1171 C CA . PHE A 1 147 ? 0.926 -0.205 16.425 1.00 90.25 147 PHE A CA 1
ATOM 1172 C C . PHE A 1 147 ? 2.176 -1.029 16.777 1.00 90.25 147 PHE A C 1
ATOM 1174 O O . PHE A 1 147 ? 2.159 -2.260 16.731 1.00 90.25 147 PHE A O 1
ATOM 1181 N N . ASN A 1 148 ? 3.244 -0.352 17.202 1.00 89.06 148 ASN A N 1
ATOM 1182 C CA . ASN A 1 148 ? 4.504 -1.001 17.562 1.00 89.06 148 ASN A CA 1
ATOM 1183 C C . ASN A 1 148 ? 4.355 -1.893 18.801 1.00 89.06 148 ASN A C 1
ATOM 1185 O O . ASN A 1 148 ? 4.832 -3.026 18.805 1.00 89.06 148 ASN A O 1
ATOM 1189 N N . ASN A 1 149 ? 3.648 -1.420 19.832 1.00 87.75 149 ASN A N 1
ATOM 1190 C CA . ASN A 1 149 ? 3.425 -2.191 21.057 1.00 87.75 149 ASN A CA 1
ATOM 1191 C C . ASN A 1 149 ? 2.566 -3.440 20.816 1.00 87.75 149 ASN A C 1
ATOM 1193 O O . ASN A 1 149 ? 2.773 -4.457 21.470 1.00 87.75 149 ASN A O 1
ATOM 1197 N N . GLY A 1 150 ? 1.607 -3.368 19.889 1.00 82.75 150 GLY A N 1
ATOM 1198 C CA . GLY A 1 150 ? 0.766 -4.501 19.501 1.00 82.75 150 GLY A CA 1
ATOM 1199 C C . GLY A 1 150 ? 1.440 -5.490 18.549 1.00 82.75 150 GLY A C 1
ATOM 1200 O O . GLY A 1 150 ? 0.823 -6.496 18.216 1.00 82.75 150 GLY A O 1
ATOM 1201 N N . LYS A 1 151 ? 2.677 -5.217 18.097 1.00 85.94 151 LYS A N 1
ATOM 1202 C CA . LYS A 1 151 ? 3.434 -6.074 17.166 1.00 85.94 151 LYS A CA 1
ATOM 1203 C C . LYS A 1 151 ? 2.614 -6.482 15.934 1.00 85.94 151 LYS A C 1
ATOM 1205 O O . LYS A 1 151 ? 2.734 -7.594 15.428 1.00 85.94 151 LYS A O 1
ATOM 1210 N N . PHE A 1 152 ? 1.770 -5.577 15.428 1.00 86.12 152 PHE A N 1
ATOM 1211 C CA . PHE A 1 152 ? 0.796 -5.925 14.388 1.00 86.12 152 PHE A CA 1
ATOM 1212 C C . PHE A 1 152 ? 1.437 -6.391 13.073 1.00 86.12 152 PHE A C 1
ATOM 1214 O O . PHE A 1 152 ? 0.826 -7.154 12.331 1.00 86.12 152 PHE A O 1
ATOM 1221 N N . SER A 1 153 ? 2.673 -5.971 12.802 1.00 84.94 153 SER A N 1
ATOM 1222 C CA . SER A 1 153 ? 3.459 -6.397 11.640 1.00 84.94 153 SER A CA 1
ATOM 1223 C C . SER A 1 153 ? 3.887 -7.871 11.678 1.00 84.94 153 SER A C 1
ATOM 1225 O O . SER A 1 153 ? 4.299 -8.403 10.646 1.00 84.94 153 SER A O 1
ATOM 1227 N N . GLU A 1 154 ? 3.803 -8.531 12.838 1.00 87.38 154 GLU A N 1
ATOM 1228 C CA . GLU A 1 154 ? 4.133 -9.951 13.008 1.00 87.38 154 GLU A CA 1
ATOM 1229 C C . GLU A 1 154 ? 2.968 -10.872 12.595 1.00 87.38 154 GLU A C 1
ATOM 1231 O O . GLU A 1 154 ? 3.201 -12.041 12.289 1.00 87.38 154 GLU A O 1
ATOM 1236 N N . TYR A 1 155 ? 1.734 -10.355 12.523 1.00 85.44 155 TYR A N 1
ATOM 1237 C CA . TYR A 1 155 ? 0.561 -11.127 12.102 1.00 85.44 155 TYR A CA 1
ATOM 1238 C C . TYR A 1 155 ? 0.597 -11.461 10.610 1.00 85.44 155 TYR A C 1
ATOM 1240 O O . TYR A 1 155 ? 0.953 -10.624 9.775 1.00 85.44 155 TYR A O 1
ATOM 1248 N N . ASN A 1 156 ? 0.147 -12.670 10.265 1.00 86.25 156 ASN A N 1
ATOM 1249 C CA . ASN A 1 156 ? 0.006 -13.103 8.878 1.00 86.25 156 ASN A CA 1
ATOM 1250 C C . ASN A 1 156 ? -1.387 -13.692 8.626 1.00 86.25 156 ASN A C 1
ATOM 1252 O O . ASN A 1 156 ? -1.642 -14.881 8.814 1.00 86.25 156 ASN A O 1
ATOM 1256 N N . ILE A 1 157 ? -2.305 -12.827 8.205 1.00 83.06 157 ILE A N 1
ATOM 1257 C CA . ILE A 1 157 ? -3.705 -13.164 7.978 1.00 83.06 157 ILE A CA 1
ATOM 1258 C C . ILE A 1 157 ? -3.843 -13.850 6.620 1.00 83.06 157 ILE A C 1
ATOM 1260 O O . ILE A 1 157 ? -3.434 -13.321 5.588 1.00 83.06 157 ILE A O 1
ATOM 1264 N N . ASN A 1 158 ? -4.477 -15.021 6.611 1.00 78.50 158 ASN A N 1
ATOM 1265 C CA . ASN A 1 158 ? -4.764 -15.738 5.377 1.00 78.50 158 ASN A CA 1
ATOM 1266 C C . ASN A 1 158 ? -5.870 -15.017 4.580 1.00 78.50 158 ASN A C 1
ATOM 1268 O O . ASN A 1 158 ? -7.045 -15.080 4.938 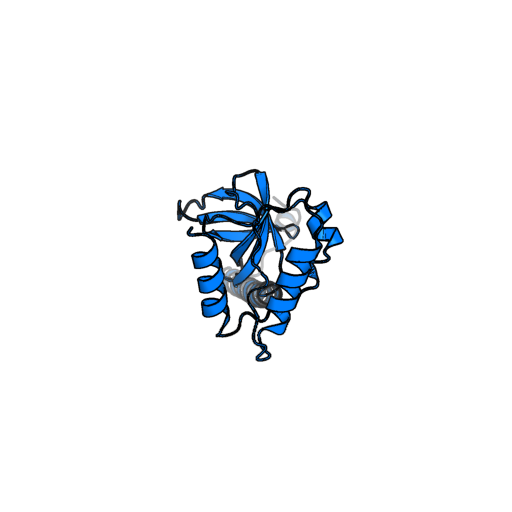1.00 78.50 158 ASN A O 1
ATOM 1272 N N . VAL A 1 159 ? -5.490 -14.360 3.482 1.00 71.81 159 VAL A N 1
ATOM 1273 C CA . VAL A 1 159 ? -6.380 -13.624 2.557 1.00 71.81 159 VAL A CA 1
ATOM 1274 C C . VAL A 1 159 ? -7.064 -14.568 1.537 1.00 71.81 159 VAL A C 1
ATOM 1276 O O . VAL A 1 159 ? -7.420 -14.155 0.440 1.00 71.81 159 VAL A O 1
ATOM 1279 N N . GLY A 1 160 ? -7.225 -15.858 1.857 1.00 66.38 160 GLY A N 1
ATOM 1280 C CA . GLY A 1 160 ? -7.888 -16.842 0.988 1.00 66.38 160 GLY A CA 1
ATOM 1281 C C . GLY A 1 160 ? -9.390 -16.585 0.768 1.00 66.38 160 GLY A C 1
ATOM 1282 O O . GLY A 1 160 ? -9.957 -15.636 1.307 1.00 66.38 160 GLY A O 1
ATOM 1283 N N . ASP A 1 161 ? -10.051 -17.478 0.021 1.00 53.59 161 ASP A N 1
ATOM 1284 C CA . ASP A 1 161 ? -11.406 -17.317 -0.558 1.00 53.59 161 ASP A CA 1
ATOM 1285 C C . ASP A 1 161 ? -12.529 -16.877 0.410 1.00 53.59 161 ASP A C 1
ATOM 1287 O O . ASP A 1 161 ? -13.556 -16.357 -0.020 1.00 53.59 161 ASP A O 1
ATOM 1291 N N . ASN A 1 162 ? -12.344 -17.025 1.725 1.00 52.59 162 ASN A N 1
ATOM 1292 C CA . ASN A 1 162 ? -13.318 -16.615 2.743 1.00 52.59 162 ASN A CA 1
ATOM 1293 C C . ASN A 1 162 ? -13.114 -15.191 3.292 1.00 52.59 162 ASN A C 1
ATOM 1295 O O . ASN A 1 162 ? -13.918 -14.748 4.117 1.00 52.59 162 ASN A O 1
ATOM 1299 N N . LEU A 1 163 ? -12.081 -14.453 2.864 1.00 58.28 163 LEU A N 1
ATOM 1300 C CA . LEU A 1 163 ? -11.844 -13.101 3.373 1.00 58.28 163 LEU A CA 1
ATOM 1301 C C . LEU A 1 163 ? -13.005 -12.165 3.005 1.00 58.28 163 LEU A C 1
ATOM 1303 O O . LEU A 1 163 ? -13.461 -11.420 3.864 1.00 58.28 163 LEU A O 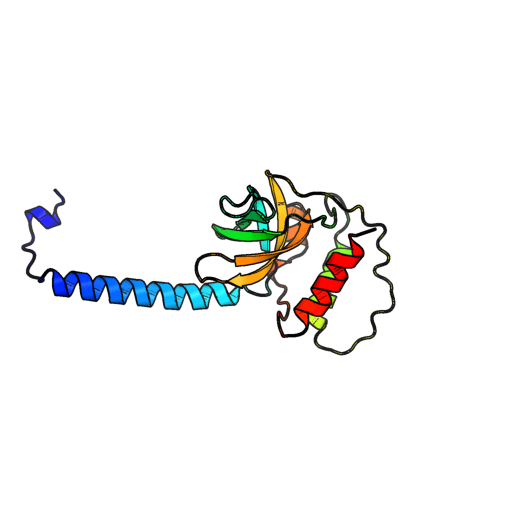1
ATOM 1307 N N . HIS A 1 164 ? -13.563 -12.269 1.792 1.00 50.97 164 HIS A N 1
ATOM 1308 C CA . HIS A 1 164 ? -14.738 -11.489 1.372 1.00 50.97 164 HIS A CA 1
ATOM 1309 C C . HIS A 1 164 ? -15.939 -11.651 2.320 1.00 50.97 164 HIS A C 1
ATOM 1311 O O . HIS A 1 164 ? -16.545 -10.656 2.709 1.00 50.97 164 HIS A O 1
ATOM 1317 N N . VAL A 1 165 ? -16.219 -12.876 2.783 1.00 51.47 165 VAL A N 1
ATOM 1318 C CA . VAL A 1 165 ? -17.304 -13.165 3.743 1.00 51.47 165 VAL A CA 1
ATOM 1319 C C . VAL A 1 165 ? -17.043 -12.502 5.101 1.00 51.47 165 VAL A C 1
ATOM 1321 O O . VAL A 1 165 ? -17.964 -12.024 5.765 1.00 51.47 165 VAL A O 1
ATOM 1324 N N . PHE A 1 166 ? -15.779 -12.445 5.521 1.00 53.53 166 PHE A N 1
ATOM 1325 C CA . PHE A 1 166 ? -15.382 -11.817 6.779 1.00 53.53 166 PHE A CA 1
ATOM 1326 C C . PHE A 1 166 ? -15.396 -10.281 6.692 1.00 53.53 166 PHE A C 1
ATOM 1328 O O . PHE A 1 166 ? -15.801 -9.603 7.634 1.00 53.53 166 PHE A O 1
ATOM 1335 N N . ILE A 1 167 ? -15.023 -9.727 5.537 1.00 53.62 167 ILE A N 1
ATOM 1336 C CA . ILE A 1 167 ? -15.046 -8.289 5.240 1.00 53.62 167 ILE A CA 1
ATOM 1337 C C . ILE A 1 167 ? -16.481 -7.765 5.180 1.00 53.62 167 ILE A C 1
ATOM 1339 O O . ILE A 1 167 ? -16.767 -6.725 5.771 1.00 53.62 167 ILE A O 1
ATOM 1343 N N . ASP A 1 168 ? -17.397 -8.493 4.534 1.00 52.19 168 ASP A N 1
ATOM 1344 C CA . ASP A 1 168 ? -18.819 -8.131 4.495 1.00 52.19 168 ASP A CA 1
ATOM 1345 C C . ASP A 1 168 ? -19.439 -8.130 5.896 1.00 52.19 168 ASP A C 1
ATOM 1347 O O . ASP A 1 168 ? -20.313 -7.312 6.194 1.00 52.19 168 ASP A O 1
ATOM 1351 N N . LYS A 1 169 ? -18.944 -8.983 6.800 1.00 48.94 169 LYS A N 1
ATOM 1352 C CA . LYS A 1 169 ? -19.337 -8.959 8.211 1.00 48.94 169 LYS A CA 1
ATOM 1353 C C . LYS A 1 169 ? -18.907 -7.652 8.894 1.00 48.94 169 LYS A C 1
ATOM 1355 O O . LYS A 1 169 ? -19.738 -7.039 9.551 1.00 48.94 169 LYS A O 1
ATOM 1360 N N . TYR A 1 170 ? -17.679 -7.165 8.690 1.00 48.69 170 TYR A N 1
ATOM 1361 C CA . TYR A 1 170 ? -17.237 -5.873 9.251 1.00 48.69 170 TYR A CA 1
ATOM 1362 C C . TYR A 1 170 ? -17.895 -4.654 8.595 1.00 48.69 170 TYR A C 1
ATOM 1364 O O . TYR A 1 170 ? -18.262 -3.713 9.297 1.00 48.69 170 TYR A O 1
ATOM 1372 N N . LYS A 1 171 ? -18.099 -4.670 7.270 1.00 47.84 171 LYS A N 1
ATOM 1373 C CA . LYS A 1 171 ? -18.802 -3.592 6.552 1.00 47.84 171 LYS A CA 1
ATOM 1374 C C . LYS A 1 171 ? -20.256 -3.441 7.024 1.00 47.84 171 LYS A C 1
ATOM 1376 O O . LYS A 1 171 ? -20.751 -2.320 7.087 1.00 47.84 171 LYS A O 1
ATOM 1381 N N . ASN A 1 172 ? -20.925 -4.541 7.384 1.00 42.38 172 ASN A N 1
ATOM 1382 C CA . ASN A 1 172 ? -22.298 -4.515 7.902 1.00 42.38 172 ASN A CA 1
ATOM 1383 C C . ASN A 1 172 ? -22.392 -4.205 9.405 1.00 42.38 172 ASN A C 1
ATOM 1385 O O . ASN A 1 172 ? -23.384 -3.617 9.824 1.00 42.38 172 ASN A O 1
ATOM 1389 N N . VAL A 1 173 ? -21.375 -4.537 10.210 1.00 43.53 173 VAL A N 1
ATOM 1390 C CA . VAL A 1 173 ? -21.327 -4.162 11.639 1.00 43.53 173 VAL A CA 1
ATOM 1391 C C . VAL A 1 173 ? -21.234 -2.639 11.824 1.00 43.53 173 VAL A C 1
ATOM 1393 O O . VAL A 1 173 ? -21.819 -2.107 12.759 1.00 43.53 173 VAL A O 1
ATOM 1396 N N . ASN A 1 174 ? -20.596 -1.918 10.897 1.00 38.31 174 ASN A N 1
ATOM 1397 C CA . ASN A 1 174 ? -20.426 -0.458 10.968 1.00 38.31 174 ASN A CA 1
ATOM 1398 C C . ASN A 1 174 ? -21.538 0.344 10.251 1.00 38.31 174 ASN A C 1
ATOM 1400 O O . ASN A 1 174 ? -21.327 1.511 9.912 1.00 38.31 174 ASN A O 1
ATOM 1404 N N . LYS A 1 175 ? -22.692 -0.281 9.968 1.00 36.47 175 LYS A N 1
ATOM 1405 C CA . LYS A 1 175 ? -23.815 0.318 9.218 1.00 36.47 175 LYS A CA 1
ATOM 1406 C C . LYS A 1 175 ? -25.055 0.629 10.075 1.00 36.47 175 LYS A C 1
ATOM 1408 O O . LYS A 1 175 ? -26.112 0.889 9.503 1.00 36.47 175 LYS A O 1
ATOM 1413 N N . ILE A 1 176 ? -24.928 0.580 11.405 1.00 29.14 176 ILE A N 1
ATOM 1414 C CA . ILE A 1 176 ? -25.987 0.918 12.374 1.00 29.14 176 ILE A CA 1
ATOM 1415 C C . ILE A 1 176 ? -25.749 2.322 12.922 1.00 29.14 176 ILE A C 1
ATOM 1417 O O . ILE A 1 176 ? -24.598 2.596 13.327 1.00 29.14 176 ILE A O 1
#